Protein AF-K0KF34-F1 (afdb_monomer)

Foldseek 3Di:
DDDDLVRLLVVLQVLVVLLVVCLDPPQVVLAAPPDDSVQSSQLSLLQPLVDDVSSVVCVVPSNSRPNGDDDPPVSRCNCVSQVVNCVPPVDGRDYD

Nearest PDB structures (foldseek):
  2zcx-assembly1_A-2  TM=3.546E-01  e=9.806E+00  Streptomyces coelicolor

Sequence (96 aa):
MSMPKEEVHQFQDIFIEMAVELRGEPYTSHVAPDESEDDIEDSSNWVVSQGREQYETVLADPSLMPAQVEVDDPTILFPVAFDVYWQRFGEQLDVM

pLDDT: mean 91.37, std 7.94, range [60.16, 98.12]

Structure (mmCIF, N/CA/C/O backbone):
data_AF-K0KF34-F1
#
_entry.id   AF-K0KF34-F1
#
loop_
_atom_site.group_PDB
_atom_site.id
_atom_site.type_symbol
_atom_site.label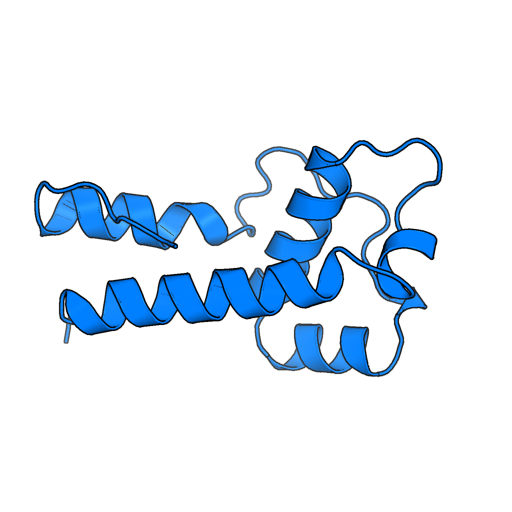_atom_id
_atom_site.label_alt_id
_atom_site.label_comp_id
_atom_site.label_asym_id
_atom_site.label_entity_id
_atom_site.label_seq_id
_atom_site.pdbx_PDB_ins_code
_atom_site.Cartn_x
_atom_site.Cartn_y
_atom_site.Cartn_z
_atom_site.occupancy
_atom_site.B_iso_or_equiv
_atom_site.auth_seq_id
_atom_site.auth_comp_id
_atom_site.auth_asym_id
_atom_site.auth_atom_id
_atom_site.pdbx_PDB_model_num
ATOM 1 N N . MET A 1 1 ? -18.086 -12.369 12.313 1.00 60.16 1 MET A N 1
ATOM 2 C CA . MET A 1 1 ? -17.339 -11.875 13.491 1.00 60.16 1 MET A CA 1
ATOM 3 C C . MET A 1 1 ? -16.555 -10.659 13.039 1.00 60.16 1 MET A C 1
ATOM 5 O O . MET A 1 1 ? -16.072 -10.681 11.917 1.00 60.16 1 MET A O 1
ATOM 9 N N . SER A 1 2 ? -16.505 -9.594 13.835 1.00 82.56 2 SER A N 1
ATOM 10 C CA . SER A 1 2 ? -15.713 -8.397 13.520 1.00 82.56 2 SER A CA 1
ATOM 11 C C . SER A 1 2 ? -14.291 -8.549 14.066 1.00 82.56 2 SER A C 1
ATOM 13 O O . SER A 1 2 ? -14.160 -8.994 15.206 1.00 82.56 2 SER A O 1
ATOM 15 N N . MET A 1 3 ? -13.267 -8.143 13.310 1.00 88.62 3 MET A N 1
ATOM 16 C CA . MET A 1 3 ? -11.860 -8.183 13.753 1.00 88.62 3 MET A CA 1
ATOM 17 C C . MET A 1 3 ? -11.651 -7.368 15.048 1.00 88.62 3 MET A C 1
ATOM 19 O O . MET A 1 3 ? -12.136 -6.235 15.097 1.00 88.62 3 MET A O 1
ATOM 23 N N . PRO A 1 4 ? -10.996 -7.881 16.103 1.00 94.62 4 PRO A N 1
ATOM 24 C CA . PRO A 1 4 ? -10.608 -7.110 17.288 1.00 94.62 4 PRO A CA 1
ATOM 25 C C . PRO A 1 4 ? -9.627 -5.973 16.959 1.00 94.62 4 PRO A C 1
ATOM 27 O O . PRO A 1 4 ? -9.099 -5.889 15.853 1.00 94.62 4 PRO A O 1
ATOM 30 N N . LYS A 1 5 ? -9.420 -5.071 17.925 1.00 94.06 5 LYS A N 1
ATOM 31 C CA . LYS A 1 5 ? -8.631 -3.839 17.767 1.00 94.06 5 LYS A CA 1
ATOM 32 C C . LYS A 1 5 ? -7.200 -4.137 17.311 1.00 94.06 5 LYS A C 1
ATOM 34 O O . LYS A 1 5 ? -6.727 -3.547 16.347 1.00 94.06 5 LYS A O 1
ATOM 39 N N . GLU A 1 6 ? -6.566 -5.107 17.958 1.00 93.94 6 GLU A N 1
ATOM 40 C CA . GLU A 1 6 ? -5.198 -5.543 17.688 1.00 93.94 6 GLU A CA 1
ATOM 41 C C . GLU A 1 6 ? -5.058 -6.172 16.296 1.00 93.94 6 GLU A C 1
ATOM 43 O O . GLU A 1 6 ? -4.055 -5.955 15.630 1.00 93.94 6 GLU A O 1
ATOM 48 N N . GLU A 1 7 ? -6.074 -6.900 15.821 1.00 95.38 7 GLU A N 1
ATOM 49 C CA . GLU A 1 7 ? -6.059 -7.478 14.470 1.00 95.38 7 GLU A CA 1
ATOM 50 C C . GLU A 1 7 ? -6.194 -6.405 13.382 1.00 95.38 7 GLU A C 1
ATOM 52 O O . GLU A 1 7 ? -5.574 -6.531 12.332 1.00 95.38 7 GLU A O 1
ATOM 57 N N . VAL A 1 8 ? -6.966 -5.336 13.621 1.00 95.00 8 VAL A N 1
ATOM 58 C CA . VAL A 1 8 ? -7.051 -4.204 12.676 1.00 95.00 8 VAL A CA 1
ATOM 59 C C . VAL A 1 8 ? -5.720 -3.451 12.610 1.00 95.00 8 VAL A C 1
ATOM 61 O O . VAL A 1 8 ? -5.294 -3.070 11.525 1.00 95.00 8 VAL A O 1
ATOM 64 N N . HIS A 1 9 ? -5.053 -3.275 13.752 1.00 94.69 9 HIS A N 1
ATOM 65 C CA . HIS A 1 9 ? -3.721 -2.672 13.810 1.00 94.69 9 HIS A CA 1
ATOM 66 C C . HIS A 1 9 ? -2.693 -3.524 13.063 1.00 94.69 9 HIS A C 1
ATOM 68 O O . HIS A 1 9 ? -2.040 -3.043 12.146 1.00 94.69 9 HIS A O 1
ATOM 74 N N . GLN A 1 10 ? -2.629 -4.820 13.382 1.00 94.69 10 GLN A N 1
ATOM 75 C CA . GLN A 1 10 ? -1.718 -5.754 12.728 1.00 94.69 10 GLN A CA 1
ATOM 76 C C . GLN A 1 10 ? -1.963 -5.834 11.216 1.00 94.69 10 GLN A C 1
ATOM 78 O O . GLN A 1 10 ? -1.014 -5.952 10.445 1.00 94.69 10 GLN A O 1
ATOM 83 N N . PHE A 1 11 ? -3.225 -5.779 10.781 1.00 94.75 11 PHE A N 1
ATOM 84 C CA . PHE A 1 11 ? -3.553 -5.713 9.361 1.00 94.75 11 PHE A CA 1
ATOM 85 C C . PHE A 1 11 ? -2.912 -4.490 8.696 1.00 94.75 11 PHE A C 1
ATOM 87 O O . PHE A 1 11 ? -2.303 -4.635 7.639 1.00 94.75 11 PHE A O 1
ATOM 94 N N . GLN A 1 12 ? -3.023 -3.312 9.318 1.00 96.25 12 GLN A N 1
ATOM 95 C CA . GLN A 1 12 ? -2.461 -2.086 8.762 1.00 96.25 12 GLN A CA 1
ATOM 96 C C . GLN A 1 12 ? -0.929 -2.091 8.770 1.00 96.25 12 GLN A C 1
ATOM 98 O O . GLN A 1 12 ? -0.335 -1.688 7.774 1.00 96.25 12 GLN A O 1
ATOM 103 N N . ASP A 1 13 ? -0.295 -2.597 9.831 1.00 95.75 13 ASP A N 1
ATOM 104 C CA . ASP A 1 13 ? 1.167 -2.725 9.889 1.00 95.75 13 ASP A CA 1
ATOM 105 C C . ASP A 1 13 ? 1.682 -3.597 8.735 1.00 95.75 13 ASP A C 1
ATOM 107 O O . ASP A 1 13 ? 2.564 -3.186 7.987 1.00 95.75 13 ASP A O 1
ATOM 111 N N . ILE A 1 14 ? 1.067 -4.768 8.521 1.00 95.81 14 ILE A N 1
ATOM 112 C CA . ILE A 1 14 ? 1.433 -5.673 7.420 1.00 95.81 14 ILE A CA 1
ATOM 113 C C . ILE A 1 14 ? 1.210 -4.998 6.065 1.00 95.81 14 ILE A C 1
ATOM 115 O O . ILE A 1 14 ? 2.044 -5.123 5.170 1.00 95.81 14 ILE A O 1
ATOM 119 N N . PHE A 1 15 ? 0.091 -4.289 5.898 1.00 96.75 15 PHE A N 1
ATOM 120 C CA . PHE A 1 15 ? -0.196 -3.568 4.662 1.00 96.75 15 PHE A CA 1
ATOM 121 C C . PHE A 1 15 ? 0.909 -2.547 4.350 1.00 96.75 15 PHE A C 1
ATOM 123 O O . PHE A 1 15 ? 1.415 -2.513 3.228 1.00 96.75 15 PHE A O 1
ATOM 130 N N . ILE A 1 16 ? 1.301 -1.745 5.345 1.00 96.12 16 ILE A N 1
ATOM 131 C CA . ILE A 1 16 ? 2.341 -0.718 5.213 1.00 96.12 16 ILE A CA 1
ATOM 132 C C . ILE A 1 16 ? 3.693 -1.352 4.917 1.00 96.12 16 ILE A C 1
ATOM 134 O O . ILE A 1 16 ? 4.355 -0.931 3.973 1.00 96.12 16 ILE A O 1
ATOM 138 N N . GLU A 1 17 ? 4.090 -2.374 5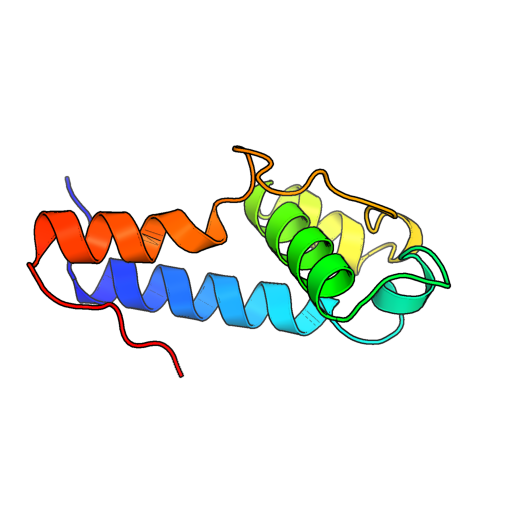.676 1.00 96.44 17 GLU A N 1
ATOM 139 C CA . GLU A 1 17 ? 5.357 -3.080 5.466 1.00 96.44 17 GLU A CA 1
ATOM 140 C C . GLU A 1 17 ? 5.472 -3.599 4.027 1.00 96.44 17 GLU A C 1
ATOM 142 O O . GLU A 1 17 ? 6.481 -3.368 3.359 1.00 96.44 17 GLU A O 1
ATOM 147 N N . MET A 1 18 ? 4.410 -4.232 3.519 1.00 97.31 18 MET A N 1
ATOM 148 C CA . MET A 1 18 ? 4.369 -4.736 2.147 1.00 97.31 18 MET A CA 1
ATOM 149 C C . MET A 1 18 ? 4.425 -3.613 1.108 1.00 97.31 18 MET A C 1
ATOM 151 O O . MET A 1 18 ? 5.127 -3.745 0.106 1.00 97.31 18 MET A O 1
ATOM 155 N N . ALA A 1 19 ? 3.698 -2.514 1.321 1.00 96.62 19 ALA A N 1
ATOM 156 C CA . ALA A 1 19 ? 3.695 -1.392 0.387 1.00 96.62 19 ALA A CA 1
ATOM 157 C C . ALA A 1 19 ? 5.061 -0.697 0.353 1.00 96.62 19 ALA A C 1
ATOM 159 O O . ALA A 1 19 ? 5.554 -0.377 -0.723 1.00 96.62 19 ALA A O 1
ATOM 160 N N . VAL A 1 20 ? 5.702 -0.502 1.509 1.00 95.69 20 VAL A N 1
ATOM 161 C CA . VAL A 1 20 ? 7.032 0.115 1.624 1.00 95.69 20 VAL A CA 1
ATOM 162 C C . VAL A 1 20 ? 8.100 -0.689 0.880 1.00 95.69 20 VAL A C 1
ATOM 164 O O . VAL A 1 20 ? 8.987 -0.085 0.279 1.00 95.69 20 VAL A O 1
ATOM 167 N N . GLU A 1 21 ? 8.000 -2.021 0.842 1.00 96.31 21 GLU A N 1
ATOM 168 C CA . GLU A 1 21 ? 8.918 -2.862 0.058 1.00 96.31 21 GLU A CA 1
ATOM 169 C C . GLU A 1 21 ? 8.925 -2.498 -1.439 1.00 96.31 21 GLU A C 1
ATOM 171 O O . GLU A 1 21 ? 9.974 -2.555 -2.082 1.00 96.31 21 GLU A O 1
ATOM 176 N N . LEU A 1 22 ? 7.784 -2.059 -1.981 1.00 96.50 22 LEU A N 1
ATOM 177 C CA . LEU A 1 22 ? 7.635 -1.683 -3.391 1.00 96.50 22 LEU A CA 1
ATOM 178 C C . LEU A 1 22 ? 8.064 -0.238 -3.698 1.00 96.50 22 LEU A C 1
ATOM 180 O O . LEU A 1 22 ? 8.138 0.142 -4.862 1.00 96.50 22 LEU A O 1
ATOM 184 N N . ARG A 1 23 ? 8.407 0.568 -2.684 1.00 94.12 23 ARG A N 1
ATOM 185 C CA . ARG A 1 23 ? 8.812 1.980 -2.855 1.00 94.12 23 ARG A CA 1
ATOM 186 C C . ARG A 1 23 ? 10.299 2.157 -3.192 1.00 94.12 23 ARG A C 1
ATOM 188 O O . ARG A 1 23 ? 10.812 3.272 -3.159 1.00 94.12 23 ARG A O 1
ATOM 195 N N . GLY A 1 24 ? 11.013 1.067 -3.473 1.00 91.81 24 GLY A N 1
ATOM 196 C CA . GLY A 1 24 ? 12.431 1.075 -3.836 1.00 91.81 24 GLY A CA 1
ATOM 197 C C . GLY A 1 24 ? 12.718 0.428 -5.190 1.00 91.81 24 GLY A C 1
ATOM 198 O O . GLY A 1 24 ? 11.846 -0.143 -5.842 1.00 91.81 24 GLY A O 1
ATOM 199 N N . GLU A 1 25 ? 13.984 0.471 -5.602 1.00 91.88 25 GLU A N 1
ATOM 200 C CA . GLU A 1 25 ? 14.442 -0.280 -6.772 1.00 91.88 25 GLU A CA 1
ATOM 201 C C . GLU A 1 25 ? 14.347 -1.795 -6.518 1.00 91.88 25 GLU A C 1
ATOM 203 O O . GLU A 1 25 ? 14.712 -2.252 -5.429 1.00 91.88 25 GLU A O 1
ATOM 208 N N . PRO A 1 26 ? 13.926 -2.602 -7.509 1.00 93.94 26 PRO A N 1
ATOM 209 C CA . PRO A 1 26 ? 13.752 -2.257 -8.929 1.00 93.94 26 PRO A CA 1
ATOM 210 C C . PRO A 1 26 ? 12.369 -1.706 -9.330 1.00 93.94 26 PRO A C 1
ATOM 212 O O . PRO A 1 26 ? 12.151 -1.422 -10.503 1.00 93.94 26 PRO A O 1
ATOM 215 N N . TYR A 1 27 ? 11.415 -1.597 -8.407 1.00 93.88 27 TYR A N 1
ATOM 216 C CA . TYR A 1 27 ? 10.012 -1.299 -8.726 1.00 93.88 27 TYR A CA 1
ATOM 217 C C . TYR A 1 27 ? 9.815 0.149 -9.190 1.00 93.88 27 TYR A C 1
ATOM 219 O O . TYR A 1 27 ? 9.117 0.403 -10.172 1.00 93.88 27 TYR A O 1
ATOM 227 N N . THR A 1 28 ? 10.498 1.094 -8.540 1.00 91.12 28 THR A N 1
ATOM 228 C CA . THR A 1 28 ? 10.416 2.530 -8.853 1.00 91.12 28 THR A CA 1
ATOM 229 C C . THR A 1 28 ? 10.891 2.874 -10.262 1.00 91.12 28 THR A C 1
ATOM 231 O O . THR A 1 28 ? 10.372 3.812 -10.855 1.00 91.12 28 THR A O 1
ATOM 234 N N . SER A 1 29 ? 11.797 2.084 -10.851 1.00 89.50 29 SER A N 1
ATOM 235 C CA . SER A 1 29 ? 12.230 2.251 -12.250 1.00 89.50 29 SER A CA 1
ATOM 236 C C . SER A 1 29 ? 11.113 2.042 -13.283 1.00 89.50 29 SER A C 1
ATOM 238 O O . SER A 1 29 ? 11.291 2.382 -14.456 1.00 89.50 29 SER A O 1
ATOM 240 N N . HIS A 1 30 ? 9.996 1.431 -12.882 1.00 85.19 30 HIS A N 1
ATOM 241 C CA . HIS A 1 30 ? 8.857 1.117 -13.748 1.00 85.19 30 HIS A CA 1
ATOM 242 C C . HIS A 1 30 ? 7.649 2.032 -13.524 1.00 85.19 30 HIS A C 1
ATOM 244 O O . HIS A 1 30 ? 6.729 2.039 -14.344 1.00 85.19 30 HIS A O 1
ATOM 250 N N . VAL A 1 31 ? 7.686 2.837 -12.462 1.00 83.44 31 VAL A N 1
ATOM 251 C CA . VAL A 1 31 ? 6.802 3.989 -12.280 1.00 83.44 31 VAL A CA 1
ATOM 252 C C . VAL A 1 31 ? 7.275 5.099 -13.233 1.00 83.44 31 VAL A C 1
ATOM 254 O O . VAL A 1 31 ? 8.451 5.136 -13.610 1.00 83.44 31 VAL A O 1
ATOM 257 N N . ALA A 1 32 ? 6.370 5.943 -13.736 1.00 76.38 32 ALA A N 1
ATOM 258 C CA . ALA A 1 32 ? 6.746 6.926 -14.751 1.00 76.38 32 ALA A CA 1
ATOM 259 C C . ALA A 1 32 ? 7.898 7.860 -14.276 1.00 76.38 32 ALA A C 1
ATOM 261 O O . ALA A 1 32 ? 8.015 8.187 -13.099 1.00 76.38 32 ALA A O 1
ATOM 262 N N . PRO A 1 33 ? 8.802 8.283 -15.183 1.00 65.00 33 PRO A N 1
ATOM 263 C CA . PRO A 1 33 ? 10.086 8.897 -14.817 1.00 65.00 33 PRO A CA 1
ATOM 264 C C . PRO A 1 33 ? 10.003 10.299 -14.186 1.00 65.00 33 PRO A C 1
ATOM 266 O O . PRO A 1 33 ? 11.022 10.792 -13.707 1.00 65.00 33 PRO A O 1
ATOM 269 N N . ASP A 1 34 ? 8.826 10.930 -14.199 1.00 72.56 34 ASP A N 1
ATOM 270 C CA . ASP A 1 34 ? 8.569 12.261 -13.627 1.00 72.56 34 ASP A CA 1
ATOM 271 C C . ASP A 1 34 ? 7.620 12.204 -12.409 1.00 72.56 34 ASP A C 1
ATOM 273 O O . ASP A 1 34 ? 7.137 13.240 -11.952 1.00 72.56 34 ASP A O 1
ATOM 277 N N . GLU A 1 35 ? 7.335 11.003 -11.906 1.00 71.88 35 GLU A N 1
ATOM 278 C CA . GLU A 1 35 ? 6.378 10.774 -10.825 1.00 71.88 35 GLU A CA 1
ATOM 279 C C . GLU A 1 35 ? 6.972 11.162 -9.460 1.00 71.88 35 GLU A C 1
ATOM 281 O O . GLU A 1 35 ? 8.172 11.037 -9.191 1.00 71.88 35 GLU A O 1
ATOM 286 N N . SER A 1 36 ? 6.112 11.698 -8.605 1.00 83.88 36 SER A N 1
ATOM 287 C CA . SER A 1 36 ? 6.430 12.149 -7.256 1.00 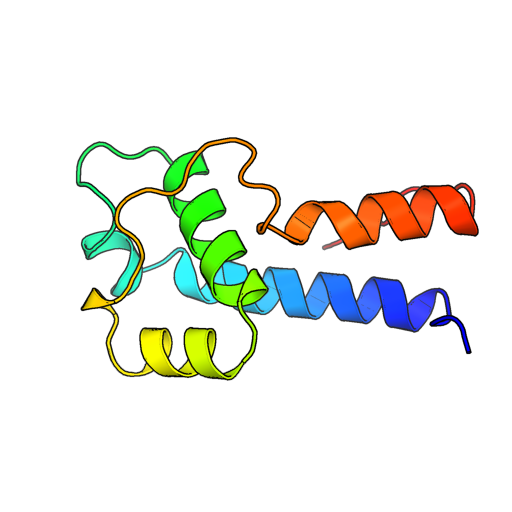83.88 36 SER A CA 1
ATOM 288 C C . SER A 1 36 ? 6.528 10.983 -6.262 1.00 83.88 36 SER A C 1
ATOM 290 O O . SER A 1 36 ? 6.205 9.837 -6.570 1.00 83.88 36 SER A O 1
ATOM 292 N N . GLU A 1 37 ? 6.975 11.268 -5.033 1.00 86.12 37 GLU A N 1
ATOM 293 C CA . GLU A 1 37 ? 6.933 10.277 -3.944 1.00 86.12 37 GLU A CA 1
ATOM 294 C C . GLU A 1 37 ? 5.498 9.776 -3.685 1.00 86.12 37 GLU A C 1
ATOM 296 O O . GLU A 1 37 ? 5.319 8.597 -3.379 1.00 86.12 37 GLU A O 1
ATOM 301 N N . ASP A 1 38 ? 4.495 10.639 -3.883 1.00 87.19 38 ASP A N 1
ATOM 302 C CA . ASP A 1 38 ? 3.076 10.305 -3.714 1.00 87.19 38 ASP A CA 1
ATOM 303 C C . ASP A 1 38 ? 2.614 9.294 -4.776 1.00 87.19 38 ASP A C 1
ATOM 305 O O . ASP A 1 38 ? 1.946 8.313 -4.463 1.00 87.19 38 ASP A O 1
ATOM 309 N N . ASP A 1 39 ? 3.053 9.456 -6.022 1.00 89.25 39 ASP A N 1
ATOM 310 C CA . ASP A 1 39 ? 2.688 8.561 -7.125 1.00 89.25 39 ASP A CA 1
ATOM 311 C C . ASP A 1 39 ? 3.295 7.148 -6.957 1.00 89.25 39 ASP A C 1
ATOM 313 O O . ASP A 1 39 ? 2.675 6.125 -7.286 1.00 89.25 39 ASP A O 1
ATOM 317 N N . ILE A 1 40 ? 4.510 7.069 -6.396 1.00 92.19 40 ILE A N 1
ATOM 318 C CA . ILE A 1 40 ? 5.154 5.802 -6.009 1.00 92.19 40 ILE A CA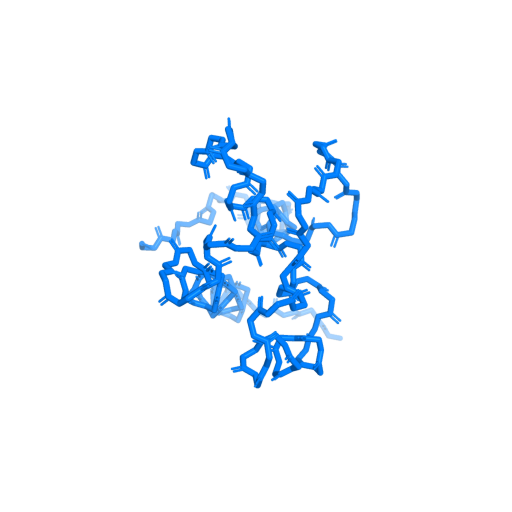 1
ATOM 319 C C . ILE A 1 40 ? 4.375 5.139 -4.866 1.00 92.19 40 ILE A C 1
ATOM 321 O O . ILE A 1 40 ? 4.174 3.917 -4.866 1.00 92.19 40 ILE A O 1
ATOM 325 N N . GLU A 1 41 ? 3.943 5.929 -3.885 1.00 92.69 41 GLU A N 1
ATOM 326 C CA . GLU A 1 41 ? 3.129 5.460 -2.770 1.00 92.69 41 GLU A CA 1
ATOM 327 C C . GLU A 1 41 ? 1.773 4.917 -3.242 1.00 92.69 41 GLU A C 1
ATOM 329 O O . GLU A 1 41 ? 1.426 3.789 -2.880 1.00 92.69 41 GLU A O 1
ATOM 334 N N . ASP A 1 42 ? 1.054 5.646 -4.091 1.00 92.44 42 ASP A N 1
ATOM 335 C CA . ASP A 1 42 ? -0.243 5.232 -4.630 1.00 92.44 42 ASP A CA 1
ATOM 336 C C . ASP A 1 42 ? -0.128 3.936 -5.431 1.00 92.44 42 ASP A C 1
ATOM 338 O O . ASP A 1 42 ? -0.891 2.988 -5.216 1.00 92.44 42 ASP A O 1
ATOM 342 N N . SER A 1 43 ? 0.896 3.836 -6.279 1.00 94.38 43 SER A N 1
ATOM 343 C CA . SER A 1 43 ? 1.197 2.625 -7.045 1.00 94.38 43 SER A CA 1
ATOM 344 C C . SER A 1 43 ? 1.474 1.425 -6.131 1.00 94.38 43 SER A C 1
ATOM 346 O O . SER A 1 43 ? 0.959 0.325 -6.354 1.00 94.38 43 SER A O 1
ATOM 348 N N . SER A 1 44 ? 2.245 1.628 -5.062 1.00 95.62 44 SER A N 1
ATOM 349 C CA . SER A 1 44 ? 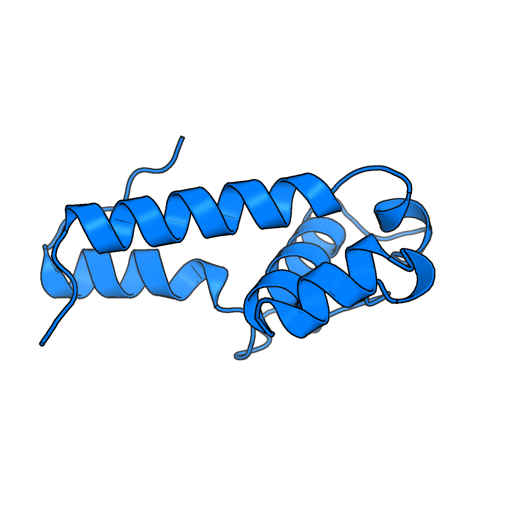2.579 0.585 -4.082 1.00 95.62 44 SER A CA 1
ATOM 350 C C . SER A 1 44 ? 1.361 0.135 -3.278 1.00 95.62 44 SER A C 1
ATOM 352 O O . SER A 1 44 ? 1.101 -1.064 -3.141 1.00 95.62 44 SER A O 1
ATOM 354 N N . ASN A 1 45 ? 0.574 1.094 -2.791 1.00 96.25 45 ASN A N 1
ATOM 355 C CA . ASN A 1 45 ? -0.652 0.838 -2.047 1.00 96.25 45 ASN A CA 1
ATOM 356 C C . ASN A 1 45 ? -1.687 0.122 -2.927 1.00 96.25 45 ASN A C 1
ATOM 358 O O . ASN A 1 45 ? -2.356 -0.805 -2.462 1.00 96.25 45 ASN A O 1
ATOM 362 N N . TRP A 1 46 ? -1.796 0.490 -4.205 1.00 96.56 46 TRP A N 1
ATOM 363 C CA . TRP A 1 46 ? -2.683 -0.170 -5.158 1.00 96.56 46 TRP A CA 1
ATOM 364 C C . TRP A 1 46 ? -2.328 -1.645 -5.344 1.00 96.56 46 TRP A C 1
ATOM 366 O O . TRP A 1 46 ? -3.216 -2.494 -5.238 1.00 96.56 46 TRP A O 1
ATOM 376 N N . VAL A 1 47 ? -1.042 -1.970 -5.545 1.00 97.38 47 VAL A N 1
ATOM 377 C CA . VAL A 1 47 ? -0.578 -3.358 -5.732 1.00 97.38 47 VAL A CA 1
ATOM 378 C C . VAL A 1 47 ? -0.947 -4.232 -4.534 1.00 97.38 47 VAL A C 1
ATOM 380 O O . VAL A 1 47 ? -1.517 -5.308 -4.718 1.00 97.38 47 VAL A O 1
ATOM 383 N N . VAL A 1 48 ? -0.681 -3.768 -3.307 1.00 97.69 48 VAL A N 1
ATOM 384 C CA . VAL A 1 48 ? -1.029 -4.515 -2.083 1.00 97.69 48 VAL A CA 1
ATOM 385 C C . VAL A 1 48 ? -2.547 -4.656 -1.936 1.00 97.69 48 VAL A C 1
ATOM 387 O O . VAL A 1 48 ? -3.039 -5.710 -1.525 1.00 97.69 48 VAL A O 1
ATOM 390 N N . SER A 1 49 ? -3.309 -3.636 -2.339 1.00 97.12 49 SER A N 1
ATOM 391 C CA . SER A 1 49 ? -4.776 -3.642 -2.274 1.00 97.12 49 SER A CA 1
ATOM 392 C C . SER A 1 49 ? -5.434 -4.674 -3.193 1.00 97.12 49 SER A C 1
ATOM 394 O O . SER A 1 49 ? -6.511 -5.175 -2.869 1.00 97.12 49 SER A O 1
ATOM 396 N N . GLN A 1 50 ? -4.775 -5.060 -4.290 1.00 96.19 50 GLN A N 1
ATOM 397 C CA . GLN A 1 50 ? -5.251 -6.138 -5.169 1.00 96.19 50 GLN A CA 1
ATOM 398 C C . GLN A 1 50 ? -5.074 -7.535 -4.550 1.00 96.19 50 GLN A C 1
ATOM 400 O O . GLN A 1 50 ? -5.603 -8.530 -5.053 1.00 96.19 50 GLN A O 1
ATOM 405 N N . GLY A 1 51 ? -4.350 -7.620 -3.434 1.00 95.81 51 GLY A N 1
ATOM 406 C CA . GLY A 1 51 ? -4.131 -8.839 -2.682 1.00 95.81 51 GLY A CA 1
ATOM 407 C C . GLY A 1 51 ? -2.861 -9.588 -3.078 1.00 95.81 51 GLY A C 1
ATOM 408 O O . GLY A 1 51 ? -2.066 -9.186 -3.927 1.00 95.81 51 GLY A O 1
ATOM 409 N N . ARG A 1 52 ? -2.670 -10.724 -2.406 1.00 96.06 52 ARG A N 1
ATOM 410 C CA . ARG A 1 52 ? -1.404 -11.461 -2.382 1.00 96.06 52 ARG A CA 1
ATOM 411 C C . ARG A 1 52 ? -0.889 -11.889 -3.759 1.00 96.06 52 ARG A C 1
ATOM 413 O O . ARG A 1 52 ? 0.304 -11.792 -4.000 1.00 96.06 52 ARG A O 1
ATOM 420 N N . GLU A 1 53 ? -1.762 -12.378 -4.635 1.00 97.81 53 GLU A N 1
ATOM 421 C CA . GLU A 1 53 ? -1.354 -12.888 -5.954 1.00 97.81 53 GLU A CA 1
ATOM 422 C C . GLU A 1 53 ? -0.767 -11.779 -6.837 1.00 97.81 53 GLU A C 1
ATOM 424 O O . GLU A 1 53 ? 0.271 -11.976 -7.467 1.00 97.81 53 GLU A O 1
ATOM 429 N N . GLN A 1 54 ? -1.386 -10.595 -6.831 1.00 97.12 54 GLN A N 1
ATOM 430 C CA . GLN A 1 54 ? -0.870 -9.435 -7.553 1.00 97.12 54 GLN A CA 1
ATOM 431 C C . GLN A 1 54 ? 0.465 -8.975 -6.966 1.00 97.12 54 GLN A C 1
ATOM 433 O O . GLN A 1 54 ? 1.416 -8.738 -7.707 1.00 97.12 54 GLN A O 1
ATOM 438 N N . TYR A 1 55 ? 0.552 -8.902 -5.639 1.00 98.06 55 TYR A N 1
ATOM 439 C CA . TYR A 1 55 ? 1.784 -8.537 -4.950 1.00 98.06 55 TYR A CA 1
ATOM 440 C C . TYR A 1 55 ? 2.943 -9.487 -5.295 1.00 98.06 55 TYR A C 1
ATOM 442 O O . TYR A 1 55 ? 3.999 -9.043 -5.736 1.00 98.06 55 TYR A O 1
ATOM 450 N N . GLU A 1 56 ? 2.733 -10.804 -5.193 1.00 98.12 56 GLU A N 1
ATOM 451 C CA . GLU A 1 56 ? 3.748 -11.810 -5.542 1.00 98.12 56 GLU A CA 1
ATOM 452 C C . GLU A 1 56 ? 4.128 -11.759 -7.031 1.00 98.12 56 GLU A C 1
ATOM 454 O O . GLU A 1 56 ? 5.283 -12.000 -7.384 1.00 98.12 56 GLU A O 1
ATOM 459 N N . THR A 1 57 ? 3.180 -11.408 -7.902 1.00 98.12 57 THR A N 1
ATOM 460 C CA . THR A 1 57 ? 3.429 -11.228 -9.337 1.00 98.12 57 THR A CA 1
ATOM 461 C C . THR A 1 57 ? 4.366 -10.046 -9.599 1.00 98.12 57 THR A C 1
ATOM 463 O O . THR A 1 57 ? 5.309 -10.189 -10.375 1.00 98.12 57 THR A O 1
ATOM 466 N N . VAL A 1 58 ? 4.170 -8.915 -8.915 1.00 97.88 58 VAL A N 1
ATOM 467 C CA . VAL A 1 58 ? 5.057 -7.740 -9.017 1.00 97.88 58 VAL A CA 1
ATOM 468 C C . VAL A 1 58 ? 6.428 -8.014 -8.395 1.00 97.88 58 VAL A C 1
ATOM 470 O O . VAL A 1 58 ? 7.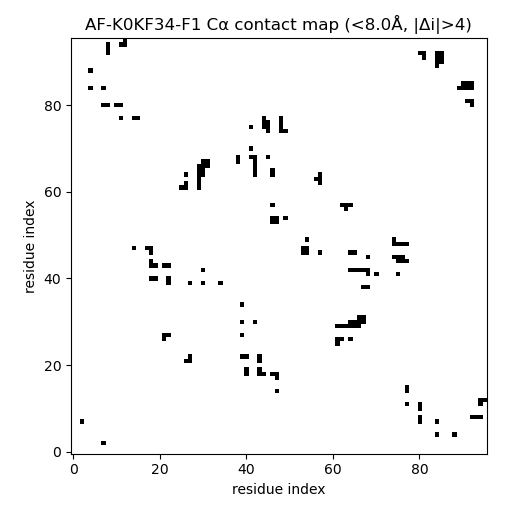443 -7.624 -8.966 1.00 97.88 58 VAL A O 1
ATOM 473 N N . LEU A 1 59 ? 6.495 -8.750 -7.278 1.00 97.56 59 LEU A N 1
ATOM 474 C CA . LEU A 1 59 ? 7.779 -9.186 -6.711 1.00 97.56 59 LEU A CA 1
ATOM 475 C C . LEU A 1 59 ? 8.576 -10.066 -7.688 1.00 97.56 59 LEU A C 1
ATOM 477 O O . LEU A 1 59 ? 9.804 -9.994 -7.738 1.00 97.56 59 LEU A O 1
ATOM 481 N N . ALA A 1 60 ? 7.890 -10.923 -8.447 1.00 97.94 60 ALA A N 1
ATOM 482 C CA . ALA A 1 60 ? 8.523 -11.802 -9.425 1.00 97.94 60 ALA A CA 1
ATOM 483 C C . ALA A 1 60 ? 8.938 -11.064 -10.710 1.00 97.94 60 ALA A C 1
ATOM 485 O O . ALA A 1 60 ? 9.936 -11.440 -11.331 1.00 97.94 60 ALA A O 1
ATOM 486 N N . ASP A 1 61 ? 8.182 -10.039 -11.105 1.00 97.62 61 ASP A N 1
ATOM 487 C CA . ASP A 1 61 ? 8.442 -9.209 -12.278 1.00 97.62 61 ASP A CA 1
ATOM 488 C C . ASP A 1 61 ? 8.146 -7.724 -11.978 1.00 97.62 61 ASP A C 1
ATOM 490 O O . ASP A 1 61 ? 7.007 -7.269 -12.138 1.00 97.62 61 ASP A O 1
ATOM 494 N N . PRO A 1 62 ? 9.175 -6.941 -11.590 1.00 96.50 62 PRO A N 1
ATOM 495 C CA . PRO A 1 62 ? 9.036 -5.519 -11.270 1.00 96.50 62 PRO A CA 1
ATOM 496 C C . PRO A 1 62 ? 8.472 -4.666 -12.410 1.00 96.50 62 PRO A C 1
ATOM 498 O O . PRO A 1 62 ? 7.932 -3.593 -12.156 1.00 96.50 62 PRO A O 1
ATOM 501 N N . SER A 1 63 ? 8.551 -5.132 -13.663 1.00 95.12 63 SER A N 1
ATOM 502 C CA . SER A 1 63 ? 8.004 -4.403 -14.815 1.00 95.12 63 SER A CA 1
ATOM 503 C C . SER A 1 63 ? 6.476 -4.361 -14.850 1.00 95.12 63 SER A C 1
ATOM 505 O O . SER A 1 63 ? 5.898 -3.599 -15.624 1.00 95.12 63 SER A O 1
ATOM 507 N N . LEU A 1 64 ? 5.827 -5.160 -13.999 1.00 95.94 64 LEU A N 1
ATOM 508 C CA . LEU A 1 64 ? 4.380 -5.176 -13.802 1.00 95.94 64 LEU A CA 1
ATOM 509 C C . LEU A 1 64 ? 3.907 -4.161 -12.757 1.00 95.94 64 LEU A C 1
ATOM 511 O O . LEU A 1 64 ? 2.711 -4.114 -12.463 1.00 95.94 64 LEU A O 1
ATOM 515 N N . MET A 1 65 ? 4.817 -3.359 -12.199 1.00 95.25 65 MET A N 1
ATOM 516 C CA . MET A 1 65 ? 4.440 -2.212 -11.385 1.00 95.25 65 MET A CA 1
ATOM 517 C C . MET A 1 65 ? 3.537 -1.279 -12.211 1.00 95.25 65 MET A C 1
ATOM 519 O O . MET A 1 65 ? 3.870 -0.980 -13.364 1.00 95.25 65 MET A O 1
ATOM 523 N N . PRO A 1 66 ? 2.387 -0.827 -11.679 1.00 92.19 66 PRO A N 1
ATOM 524 C CA . PRO A 1 66 ? 1.569 0.146 -12.385 1.00 92.19 66 PRO A CA 1
ATOM 525 C C . PRO A 1 66 ? 2.370 1.437 -12.567 1.00 92.19 66 PRO A C 1
ATOM 527 O O . PRO A 1 66 ? 2.935 1.967 -11.616 1.00 92.19 66 PRO A O 1
ATOM 530 N N . ALA A 1 67 ? 2.422 1.932 -13.803 1.00 88.00 67 ALA A N 1
ATOM 531 C CA . ALA A 1 67 ? 3.158 3.154 -14.118 1.00 88.00 67 ALA A CA 1
ATOM 532 C C . ALA A 1 67 ? 2.486 4.412 -13.545 1.00 88.00 67 ALA A C 1
ATOM 534 O O . ALA A 1 67 ? 3.168 5.404 -13.313 1.00 88.00 67 ALA A O 1
ATOM 535 N N . GLN A 1 68 ? 1.161 4.356 -13.382 1.00 86.06 68 GLN A N 1
ATOM 536 C CA . GLN A 1 68 ? 0.319 5.405 -12.825 1.00 86.06 68 GLN A CA 1
ATOM 537 C C . GLN A 1 68 ? -0.952 4.765 -12.252 1.00 86.06 68 GLN A C 1
ATOM 539 O O . GLN A 1 68 ? -1.499 3.828 -12.845 1.00 86.06 68 GLN A O 1
ATOM 544 N N . VAL A 1 69 ? -1.438 5.296 -11.134 1.00 88.31 69 VAL A N 1
ATOM 545 C CA . VAL A 1 69 ? -2.740 4.973 -10.536 1.00 88.31 69 VAL A CA 1
ATOM 546 C C . VAL A 1 69 ? -3.530 6.275 -10.410 1.00 88.31 69 VAL A C 1
ATOM 548 O O . VAL A 1 69 ? -2.945 7.342 -10.243 1.00 88.31 69 VAL A O 1
ATOM 551 N N . GLU A 1 70 ? -4.853 6.225 -10.577 1.00 84.31 70 GLU A N 1
ATOM 552 C CA . GLU A 1 70 ? -5.673 7.423 -10.389 1.00 84.31 70 GLU A CA 1
ATOM 553 C C . GLU A 1 70 ? -5.662 7.839 -8.914 1.00 84.31 70 GLU A C 1
ATOM 555 O O . GLU A 1 70 ? -5.895 7.020 -8.024 1.00 84.31 70 GLU A O 1
ATOM 560 N N . VAL A 1 71 ? -5.442 9.132 -8.668 1.00 71.50 71 VAL A N 1
ATOM 561 C CA . VAL A 1 71 ? -5.624 9.721 -7.339 1.00 71.50 71 VAL A CA 1
ATOM 562 C C . VAL A 1 71 ? -7.059 9.439 -6.884 1.00 71.50 71 VAL A C 1
ATOM 564 O O . VAL A 1 71 ? -8.004 9.651 -7.646 1.00 71.50 71 VAL A O 1
ATOM 567 N N . ASP A 1 72 ? -7.212 8.960 -5.650 1.00 74.88 72 ASP A N 1
ATOM 568 C CA . ASP A 1 72 ? -8.482 8.509 -5.064 1.00 74.88 72 ASP A CA 1
ATOM 569 C C . ASP A 1 72 ? -9.100 7.248 -5.708 1.00 74.88 72 ASP A C 1
ATOM 571 O O . ASP A 1 72 ? -10.310 7.026 -5.575 1.00 74.88 72 ASP A O 1
ATOM 575 N N . ASP A 1 73 ? -8.312 6.393 -6.380 1.00 83.62 73 ASP A N 1
ATOM 576 C CA . ASP A 1 73 ? -8.806 5.095 -6.856 1.00 83.62 73 ASP A CA 1
ATOM 577 C C . ASP A 1 73 ? -9.440 4.322 -5.674 1.00 83.62 73 ASP A C 1
ATOM 579 O O . ASP A 1 73 ? -8.752 3.970 -4.708 1.00 83.62 73 ASP A O 1
ATOM 583 N N . PRO A 1 74 ? -10.756 4.020 -5.720 1.00 86.06 74 PRO A N 1
ATOM 584 C CA . PRO A 1 74 ? -11.472 3.395 -4.608 1.00 86.06 74 PRO A CA 1
ATOM 585 C C . PRO A 1 74 ? -11.024 1.953 -4.338 1.00 86.06 74 PRO A C 1
ATOM 587 O O . PRO A 1 74 ? -11.478 1.334 -3.373 1.00 86.06 74 PRO A O 1
ATOM 590 N N . THR A 1 75 ? -10.183 1.388 -5.205 1.00 89.75 75 THR A N 1
ATOM 591 C CA . THR A 1 75 ? -9.550 0.087 -5.008 1.00 89.75 75 THR A CA 1
ATOM 592 C C . THR A 1 75 ? -8.299 0.166 -4.138 1.00 89.75 75 THR A C 1
ATOM 594 O O . THR A 1 75 ? -7.828 -0.883 -3.708 1.00 89.75 75 THR A O 1
ATOM 597 N N . ILE A 1 76 ? -7.794 1.361 -3.808 1.00 92.56 76 ILE A N 1
ATOM 598 C CA . ILE A 1 76 ? -6.734 1.545 -2.814 1.00 92.56 76 ILE A CA 1
ATOM 599 C C . ILE A 1 76 ? -7.333 1.393 -1.411 1.00 92.56 76 ILE A C 1
ATOM 601 O O . ILE A 1 76 ? -8.107 2.220 -0.932 1.00 92.56 76 ILE A O 1
ATOM 605 N N . LEU A 1 77 ? -6.957 0.316 -0.723 1.00 93.62 77 LEU A N 1
ATOM 606 C CA . LEU A 1 77 ? -7.496 -0.055 0.587 1.00 93.62 77 LEU A CA 1
ATOM 607 C C . LEU A 1 77 ? -6.691 0.505 1.767 1.00 93.62 77 LEU A C 1
ATOM 609 O O . LEU A 1 77 ? -7.129 0.358 2.907 1.00 93.62 77 LEU A O 1
ATOM 613 N N . PHE A 1 78 ? -5.564 1.179 1.512 1.00 93.56 78 PHE A N 1
ATOM 614 C CA . PHE A 1 78 ? -4.714 1.793 2.539 1.00 93.56 78 PHE A CA 1
ATOM 615 C C . PHE A 1 78 ? -5.481 2.611 3.604 1.00 93.56 78 PHE A C 1
ATOM 617 O O . PHE A 1 78 ? -5.272 2.363 4.794 1.00 93.56 78 PHE A O 1
ATOM 624 N N . PRO A 1 79 ? -6.398 3.541 3.253 1.00 92.38 79 PRO A N 1
ATOM 625 C CA . PRO A 1 79 ? -7.087 4.355 4.259 1.00 92.38 79 PRO A CA 1
ATOM 626 C C . PRO A 1 79 ? -8.153 3.578 5.055 1.00 92.38 79 PRO A C 1
ATOM 628 O O . PRO A 1 79 ? -8.581 4.018 6.124 1.00 92.38 79 PRO A O 1
ATOM 631 N N . VAL A 1 80 ? -8.585 2.407 4.573 1.00 93.94 80 VAL A N 1
ATOM 632 C CA . VAL A 1 80 ? -9.769 1.703 5.092 1.00 93.94 80 VAL A CA 1
ATOM 633 C C . VAL A 1 80 ? -9.584 1.259 6.541 1.00 93.94 80 VAL A C 1
ATOM 635 O O . VAL A 1 80 ? -10.532 1.330 7.327 1.00 93.94 80 VAL A O 1
ATOM 638 N N . ALA A 1 81 ? -8.386 0.814 6.932 1.00 94.12 81 ALA A N 1
ATOM 639 C CA . ALA A 1 81 ? -8.149 0.387 8.310 1.00 94.12 81 ALA A CA 1
ATOM 640 C C . ALA A 1 81 ? -8.252 1.561 9.293 1.00 94.12 81 ALA A C 1
ATOM 642 O O . ALA A 1 81 ? -8.849 1.397 10.359 1.00 94.12 81 ALA A O 1
ATOM 643 N N . PHE A 1 82 ? -7.757 2.747 8.921 1.00 94.69 82 PHE A N 1
ATOM 644 C CA . PHE A 1 82 ? -7.885 3.964 9.728 1.00 94.69 82 PHE A CA 1
ATOM 645 C C . PHE A 1 82 ? -9.356 4.336 9.939 1.00 94.69 82 PHE A C 1
ATOM 647 O O . PHE A 1 82 ? -9.782 4.550 11.079 1.00 94.69 82 PHE A O 1
ATOM 654 N N . ASP A 1 83 ? -10.150 4.328 8.865 1.00 95.00 83 ASP A N 1
ATOM 655 C CA . ASP A 1 83 ? -11.584 4.622 8.922 1.00 95.00 83 ASP A CA 1
ATOM 656 C C . ASP A 1 83 ? -12.336 3.622 9.803 1.00 95.00 83 ASP A C 1
ATOM 658 O O . ASP A 1 83 ? -13.107 4.005 10.688 1.00 95.00 83 ASP A O 1
ATOM 662 N N . VAL A 1 84 ? -12.094 2.325 9.595 1.00 94.31 84 VAL A N 1
ATOM 663 C CA . VAL A 1 84 ? -12.712 1.248 10.378 1.00 94.31 84 VAL A CA 1
ATOM 664 C C . VAL A 1 84 ? -12.342 1.371 11.852 1.00 94.31 84 VAL A C 1
ATOM 666 O O . VAL A 1 84 ? -13.199 1.184 12.720 1.00 94.31 84 VAL A O 1
ATOM 669 N N . TYR A 1 85 ? -11.085 1.681 12.155 1.00 95.25 85 TYR A N 1
ATOM 670 C CA . TYR A 1 85 ? -10.601 1.800 13.523 1.00 95.25 85 TYR A CA 1
ATOM 671 C C . TYR A 1 85 ? -11.229 2.999 14.238 1.00 95.25 85 TYR A C 1
ATOM 673 O O . TYR A 1 85 ? -11.776 2.841 15.334 1.00 95.25 85 TYR A O 1
ATOM 681 N N . TRP A 1 86 ? -11.275 4.161 13.581 1.00 95.56 86 TRP A N 1
ATOM 682 C CA . TRP A 1 86 ? -11.953 5.346 14.104 1.00 95.56 86 TRP A CA 1
ATOM 683 C C . TRP A 1 86 ? -13.442 5.091 14.345 1.00 95.56 86 TRP A C 1
ATOM 685 O O . TRP A 1 86 ? -13.949 5.322 15.443 1.00 95.56 86 TRP A O 1
ATOM 695 N N . GLN A 1 87 ? -14.152 4.553 13.351 1.00 95.75 87 GLN A N 1
ATOM 696 C CA . GLN A 1 87 ? -15.594 4.314 13.442 1.00 95.75 87 GLN A CA 1
ATOM 697 C C . GLN A 1 87 ? -15.965 3.318 14.546 1.00 95.75 87 GLN A C 1
ATOM 699 O O . GLN A 1 87 ? -17.030 3.437 15.154 1.00 95.75 87 GLN A O 1
ATOM 704 N N . ARG A 1 88 ? -15.116 2.315 14.797 1.00 95.50 88 ARG A N 1
ATOM 705 C CA . ARG A 1 88 ? -15.416 1.231 15.744 1.00 95.50 88 ARG A CA 1
ATOM 706 C C . ARG A 1 88 ? -14.918 1.493 17.156 1.00 95.50 88 ARG A C 1
ATOM 708 O O . ARG A 1 88 ? -15.547 1.008 18.096 1.00 95.50 88 ARG A O 1
ATOM 715 N N . PHE A 1 89 ? -13.808 2.209 17.307 1.00 94.56 89 PHE A N 1
ATOM 716 C CA . PHE A 1 89 ? -13.134 2.377 18.595 1.00 94.56 89 PHE A CA 1
ATOM 717 C C . PHE A 1 89 ? -13.067 3.838 19.057 1.00 94.56 89 PHE A C 1
ATOM 719 O O . PHE A 1 89 ? -12.814 4.076 20.233 1.00 94.56 89 PHE A O 1
ATOM 726 N N . GLY A 1 90 ? -13.355 4.810 18.181 1.00 95.38 90 GLY A N 1
ATOM 727 C CA . GLY A 1 90 ? -13.318 6.239 18.511 1.00 95.38 90 GLY A CA 1
ATOM 728 C C . GLY A 1 90 ? -11.906 6.779 18.751 1.00 95.38 90 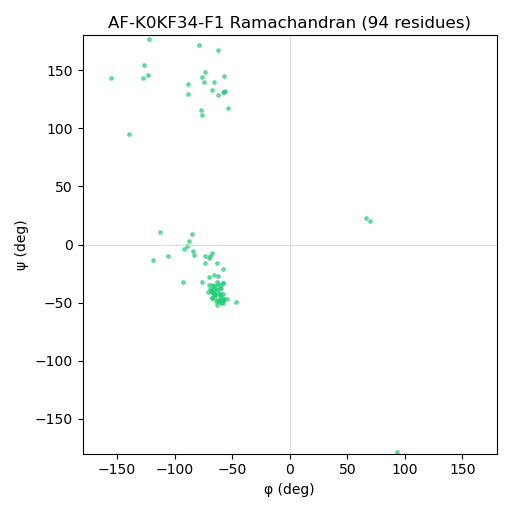GLY A C 1
ATOM 729 O O . GLY A 1 90 ? -11.742 7.798 19.418 1.00 95.38 90 GLY A O 1
ATOM 730 N N . GLU A 1 91 ? -10.893 6.079 18.244 1.00 94.25 91 GLU A N 1
ATOM 731 C CA . GLU A 1 91 ? -9.472 6.381 18.408 1.00 94.25 91 GLU A CA 1
ATOM 732 C C . GLU A 1 91 ? -8.803 6.443 17.032 1.00 94.25 91 GLU A C 1
ATOM 734 O O . GLU A 1 91 ? -9.282 5.822 16.083 1.00 94.25 91 GLU A O 1
ATOM 739 N N . GLN A 1 92 ? -7.705 7.187 16.911 1.00 93.12 92 GLN A N 1
ATOM 740 C CA . GLN A 1 92 ? -6.870 7.119 15.712 1.00 93.12 92 GLN A CA 1
ATOM 741 C C . GLN A 1 92 ? -6.062 5.820 15.731 1.00 93.12 92 GLN A C 1
ATOM 743 O O . GLN A 1 92 ? -5.595 5.395 16.789 1.00 93.12 92 GLN A O 1
ATOM 748 N N . LEU A 1 93 ? -5.935 5.186 14.567 1.00 92.25 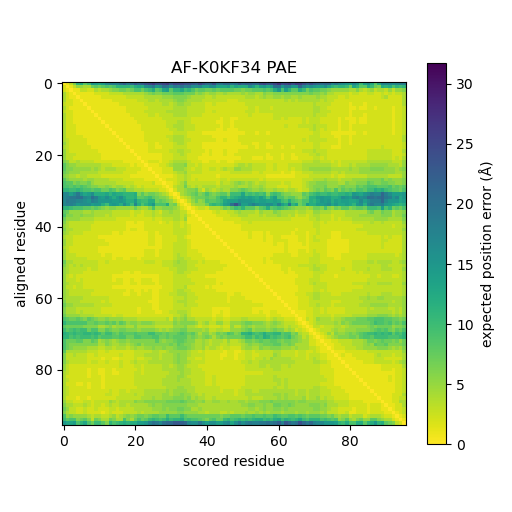93 LEU A N 1
ATOM 749 C CA . LEU A 1 93 ? -5.014 4.073 14.385 1.00 92.25 93 LEU A CA 1
ATOM 750 C C . LEU A 1 93 ? -3.613 4.672 14.253 1.00 92.25 93 LEU A C 1
ATOM 752 O O . LEU A 1 93 ? -3.363 5.457 13.341 1.00 92.25 93 LEU A O 1
ATOM 756 N N . ASP A 1 94 ? -2.758 4.357 15.216 1.00 90.00 94 ASP A N 1
ATOM 757 C CA . ASP A 1 94 ? -1.348 4.735 15.213 1.00 90.00 94 ASP A CA 1
ATOM 758 C C . ASP A 1 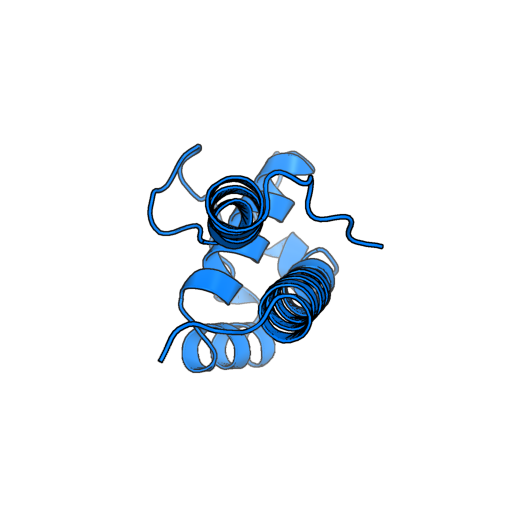94 ? -0.579 3.632 14.487 1.00 90.00 94 ASP A C 1
ATOM 760 O O . ASP A 1 94 ? -0.791 2.461 14.781 1.00 90.00 94 ASP A O 1
ATOM 764 N N . VAL A 1 95 ? 0.253 3.987 13.518 1.00 82.00 95 VAL A N 1
ATOM 765 C CA . VAL A 1 95 ? 1.128 3.053 12.797 1.00 82.00 95 VAL A CA 1
ATOM 766 C C . VAL A 1 95 ? 2.545 3.588 12.861 1.00 82.00 95 VAL A C 1
ATOM 768 O O . VAL A 1 95 ? 2.752 4.803 12.844 1.00 82.00 95 VAL A O 1
ATOM 771 N N . MET A 1 96 ? 3.503 2.675 12.991 1.00 60.81 96 MET A N 1
ATOM 772 C CA . MET A 1 96 ? 4.923 2.999 13.141 1.00 60.81 96 MET A CA 1
ATOM 773 C C . MET A 1 96 ? 5.591 3.434 11.839 1.00 60.81 96 MET A C 1
ATOM 775 O O . MET A 1 96 ? 5.260 2.856 10.782 1.00 60.81 96 MET A O 1
#

InterPro domains:
  IPR025334 Domain of unknown function DUF4240 [PF14024] (3-73)

Mean predicted aligned error: 3.83 Å

Organism: Saccharothrix espanaensis (strain ATCC 51144 / DSM 44229 / JCM 9112 / NBRC 15066 / NRRL 15764) (NCBI:txid1179773)

Radius of gyration: 14.15 Å; Cα contacts (8 Å, |Δi|>4): 97; chains: 1; bounding box: 32×25×33 Å

Secondary structure (DSSP, 8-state):
-PPPHHHHHHHHHHHHHHHHHTTSTTTGGGS-TT--HHHHHHHHHHHHHT-HHHHHHHHH-GGGS-S---TT-TT--TTHHHHHHHHHHSS-----

Solvent-accessible surface area (backbone atoms only — not comparable to full-atom values): 5582 Å² total; per-residue (Å²): 136,81,81,54,74,67,54,49,49,52,51,46,52,52,51,49,56,59,21,56,65,45,64,35,84,71,26,50,78,37,29,49,96,85,61,51,76,65,53,45,48,48,28,20,36,36,41,52,44,70,32,68,70,53,36,54,47,30,73,77,38,36,80,66,36,55,50,73,64,65,88,85,46,86,65,44,48,75,64,51,50,44,54,54,37,29,77,74,68,75,41,83,68,82,78,135